Protein AF-A0A939MH43-F1 (afdb_monomer_lite)

Foldseek 3Di:
DPPPQPPFAAPPPRHRFDDKAFPQDLLLFDPVPSPPGDTDGHHPVVSVVVVVVNVVVSVPNLCVDDPVRSVVSVVVVVVVD

Radius of gyration: 15.16 Å; chains: 1; bounding box: 40×24×38 Å

pLDDT: mean 82.96, std 11.9, range [43.88, 96.44]

Structure (mmCIF, N/CA/C/O backbone):
data_AF-A0A939MH43-F1
#
_entry.id   AF-A0A939MH43-F1
#
loop_
_atom_site.group_PDB
_atom_site.id
_atom_site.type_symbol
_atom_site.label_atom_id
_atom_site.label_alt_id
_atom_site.label_comp_id
_atom_site.label_asym_id
_atom_site.label_entity_id
_atom_site.label_seq_id
_atom_site.pdbx_PDB_ins_code
_atom_site.Cartn_x
_atom_site.Cartn_y
_atom_site.Cartn_z
_atom_site.occupancy
_atom_site.B_iso_or_equiv
_atom_site.auth_seq_id
_atom_site.auth_comp_id
_atom_site.auth_asym_id
_atom_site.auth_atom_id
_atom_site.pdbx_PDB_model_num
ATOM 1 N N . MET A 1 1 ? -6.340 11.821 15.831 1.00 49.16 1 MET A N 1
ATOM 2 C CA . MET A 1 1 ? -6.612 10.818 14.774 1.00 49.16 1 MET A CA 1
ATOM 3 C C . MET A 1 1 ? -7.095 11.518 13.509 1.00 49.16 1 MET A C 1
ATOM 5 O O . MET A 1 1 ? -7.910 12.424 13.611 1.00 49.16 1 MET A O 1
ATOM 9 N N . SER A 1 2 ? -6.592 11.149 12.327 1.00 57.62 2 SER A N 1
ATOM 10 C CA . SER A 1 2 ? -7.080 11.706 11.052 1.00 57.62 2 SER A CA 1
ATOM 11 C C . SER A 1 2 ? -8.565 11.372 10.849 1.00 57.62 2 SER A C 1
ATOM 13 O O . SER A 1 2 ? -8.940 10.208 10.993 1.00 57.62 2 SER A O 1
ATOM 15 N N . LYS A 1 3 ? -9.389 12.354 10.436 1.00 66.31 3 LYS A N 1
ATOM 16 C CA . LYS A 1 3 ? -10.819 12.168 10.088 1.00 66.31 3 LYS A CA 1
ATOM 17 C C . LYS A 1 3 ? -11.059 11.042 9.068 1.00 66.31 3 LYS A C 1
ATOM 19 O O . LYS A 1 3 ? -12.171 10.549 8.949 1.00 66.31 3 LYS A O 1
ATOM 24 N N . ARG A 1 4 ? -10.016 10.604 8.348 1.00 66.25 4 ARG A N 1
ATOM 25 C CA . ARG A 1 4 ? -10.077 9.544 7.329 1.00 66.25 4 ARG A CA 1
ATOM 26 C C . ARG A 1 4 ? -10.490 8.166 7.854 1.00 66.25 4 ARG A C 1
ATOM 28 O O . ARG A 1 4 ? -10.910 7.353 7.030 1.00 66.25 4 ARG A O 1
ATOM 35 N N . HIS A 1 5 ? -10.385 7.922 9.161 1.00 68.81 5 HIS A N 1
ATOM 36 C CA . HIS A 1 5 ? -10.609 6.607 9.778 1.00 68.81 5 HIS A CA 1
ATOM 37 C C . HIS A 1 5 ? -11.842 6.552 10.696 1.00 68.81 5 HIS A C 1
ATOM 39 O O . HIS A 1 5 ? -12.190 5.479 11.178 1.00 68.81 5 HIS A O 1
ATOM 45 N N . VAL A 1 6 ? -12.513 7.684 10.943 1.00 73.44 6 VAL A N 1
ATOM 46 C CA . VAL A 1 6 ? -13.679 7.739 11.841 1.00 73.44 6 VAL A CA 1
ATOM 47 C C . VAL A 1 6 ? -14.835 6.944 11.228 1.00 73.44 6 VAL A C 1
ATOM 49 O O . VAL A 1 6 ? -15.184 7.165 10.071 1.00 73.44 6 VAL A O 1
ATOM 52 N N . GLY A 1 7 ? -15.398 6.004 11.996 1.00 80.25 7 GLY A N 1
ATOM 53 C CA . GLY A 1 7 ? -16.524 5.159 11.575 1.00 80.25 7 GLY A CA 1
ATOM 54 C C . GLY A 1 7 ? -16.180 4.062 10.560 1.00 80.25 7 GLY A C 1
ATOM 55 O O . GLY A 1 7 ? -17.086 3.434 10.023 1.00 80.25 7 GLY A O 1
ATOM 56 N N . LYS A 1 8 ? -14.894 3.829 10.270 1.00 90.25 8 LYS A N 1
ATOM 57 C CA . LYS A 1 8 ? -14.449 2.771 9.350 1.00 90.25 8 LYS A CA 1
ATOM 58 C C . LYS A 1 8 ? -13.941 1.549 10.112 1.00 90.25 8 LYS A C 1
ATOM 60 O O . LYS A 1 8 ? -13.521 1.667 11.258 1.00 90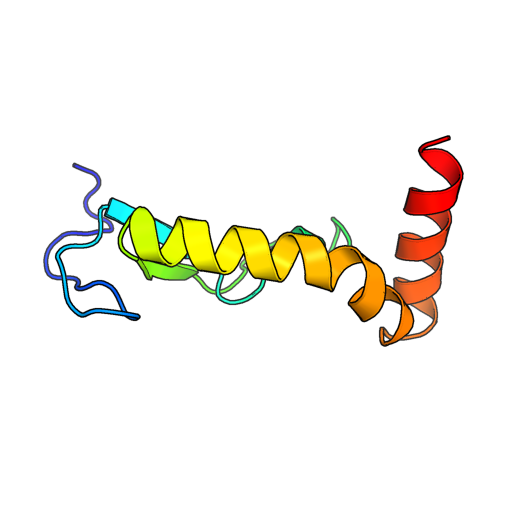.25 8 LYS A O 1
ATOM 65 N N . ILE A 1 9 ? -13.920 0.405 9.433 1.00 95.19 9 ILE A N 1
ATOM 66 C CA . ILE A 1 9 ? -13.337 -0.859 9.904 1.00 95.19 9 ILE A CA 1
ATOM 67 C C . ILE A 1 9 ? -12.198 -1.290 8.977 1.00 95.19 9 ILE A C 1
ATOM 69 O O . ILE A 1 9 ? -12.156 -0.890 7.814 1.00 95.19 9 ILE A O 1
ATOM 73 N N . CYS A 1 10 ? -11.270 -2.099 9.477 1.00 95.25 10 CYS A N 1
ATOM 74 C CA . CYS A 1 10 ? -10.283 -2.784 8.655 1.00 95.25 10 CYS A CA 1
ATOM 75 C C . CYS A 1 10 ? -10.999 -3.721 7.677 1.00 95.25 10 CYS A C 1
ATOM 77 O O . CYS A 1 10 ? -11.730 -4.610 8.113 1.00 95.25 10 CYS A O 1
ATOM 79 N N . VAL A 1 11 ? -10.750 -3.575 6.374 1.00 95.38 11 VAL A N 1
ATOM 80 C CA . VAL A 1 11 ? -11.389 -4.427 5.352 1.00 95.38 11 VAL A CA 1
ATOM 81 C C . VAL A 1 11 ? -10.980 -5.901 5.435 1.00 95.38 11 VAL A C 1
ATOM 83 O O . VAL A 1 11 ? -11.681 -6.756 4.910 1.00 95.38 11 VAL A O 1
ATOM 86 N N . TYR A 1 12 ? -9.859 -6.204 6.095 1.00 94.81 12 TYR A N 1
ATOM 87 C CA . TYR A 1 12 ? -9.307 -7.558 6.172 1.00 94.81 12 TYR A CA 1
ATOM 88 C C . TYR A 1 12 ? -9.777 -8.344 7.398 1.00 94.81 12 TYR A C 1
ATOM 90 O O . TYR A 1 12 ? -9.933 -9.557 7.320 1.00 94.81 12 TYR A O 1
ATOM 98 N N . CYS A 1 13 ? -9.973 -7.679 8.540 1.00 96.44 13 CYS A N 1
ATOM 99 C CA . CYS A 1 13 ? -10.275 -8.359 9.806 1.00 96.44 13 CYS A CA 1
ATOM 100 C C . CYS A 1 13 ? -11.354 -7.683 10.662 1.00 96.44 13 CYS A C 1
ATOM 102 O O . CYS A 1 13 ? -11.632 -8.147 11.762 1.00 96.44 13 CYS A O 1
ATOM 104 N N . GLY A 1 14 ? -11.945 -6.575 10.205 1.00 94.25 14 GLY A N 1
ATOM 105 C CA . GLY A 1 14 ? -13.048 -5.897 10.893 1.00 94.25 14 GLY A CA 1
ATOM 106 C C . GLY A 1 14 ? -12.666 -5.059 12.119 1.00 94.25 14 GLY A C 1
ATOM 107 O O . GLY A 1 14 ? -13.515 -4.350 12.651 1.00 94.25 14 GLY A O 1
ATOM 108 N N . THR A 1 15 ? -11.407 -5.075 12.563 1.00 93.81 15 THR A N 1
ATOM 109 C CA . THR A 1 15 ? -10.950 -4.262 13.706 1.00 93.81 15 THR A CA 1
ATOM 110 C C . THR A 1 15 ? -10.825 -2.775 13.348 1.00 93.81 15 THR A C 1
ATOM 112 O O . THR A 1 15 ? -10.768 -2.433 12.163 1.00 93.81 15 THR A O 1
ATOM 115 N N . PRO A 1 16 ? -10.765 -1.857 14.333 1.00 92.62 16 PRO A N 1
ATOM 116 C CA . PRO A 1 16 ? -10.563 -0.439 14.054 1.00 92.62 16 PRO A CA 1
ATOM 117 C C . PRO A 1 16 ? -9.310 -0.194 13.192 1.00 92.62 16 PRO A C 1
ATOM 119 O O . PRO A 1 16 ? -8.229 -0.705 13.506 1.00 92.62 16 PRO A O 1
ATOM 122 N N . PRO A 1 17 ? -9.421 0.570 12.092 1.00 92.94 17 PRO A N 1
ATOM 123 C CA . PRO A 1 17 ? -8.309 0.806 11.195 1.00 92.94 17 PRO A CA 1
ATOM 124 C C . PRO A 1 17 ? -7.351 1.831 11.802 1.00 92.94 17 PRO A C 1
ATOM 126 O O . PRO A 1 17 ? -7.761 2.811 12.424 1.00 92.94 17 PRO A O 1
ATOM 129 N N . ALA A 1 18 ? -6.063 1.623 11.560 1.00 90.56 18 ALA A N 1
ATOM 130 C CA . ALA A 1 18 ? -4.996 2.540 11.959 1.00 90.56 18 ALA A CA 1
ATOM 131 C C . ALA A 1 18 ? -4.312 3.180 10.743 1.00 90.56 18 ALA A C 1
ATOM 133 O O . ALA A 1 18 ? -3.686 4.234 10.860 1.00 90.56 18 ALA A O 1
ATOM 134 N N . THR A 1 19 ? -4.429 2.544 9.575 1.00 92.19 19 THR A N 1
ATOM 135 C CA . THR A 1 19 ? -3.766 2.938 8.336 1.00 92.19 19 THR A CA 1
ATOM 136 C C . THR A 1 19 ? -4.743 2.937 7.159 1.00 92.19 19 THR A C 1
ATOM 138 O O . THR A 1 19 ? -5.866 2.432 7.233 1.00 92.19 19 THR A O 1
ATOM 141 N N . MET A 1 20 ? -4.288 3.512 6.044 1.00 92.06 20 MET A N 1
ATOM 142 C CA . MET A 1 20 ? -4.908 3.350 4.732 1.00 92.06 20 MET A CA 1
ATOM 143 C C . MET A 1 20 ? -3.964 2.520 3.868 1.00 92.06 20 MET A C 1
ATOM 145 O O . MET A 1 20 ? -2.864 2.976 3.547 1.00 92.06 20 MET A O 1
ATOM 149 N N . ASP A 1 21 ? -4.393 1.322 3.505 1.00 92.94 21 ASP A N 1
ATOM 150 C CA . ASP A 1 21 ? -3.662 0.427 2.616 1.00 92.94 21 ASP A CA 1
ATOM 151 C C . ASP A 1 21 ? -3.971 0.761 1.149 1.00 92.94 21 ASP A C 1
ATOM 153 O O . ASP A 1 21 ? -5.079 1.194 0.826 1.00 92.94 21 ASP A O 1
ATOM 157 N N . HIS A 1 22 ? -2.991 0.587 0.262 1.00 93.50 22 HIS A N 1
ATOM 158 C CA . HIS A 1 22 ? -3.219 0.687 -1.179 1.00 93.50 22 HIS A CA 1
ATOM 159 C C . HIS A 1 22 ? -3.663 -0.683 -1.675 1.00 93.5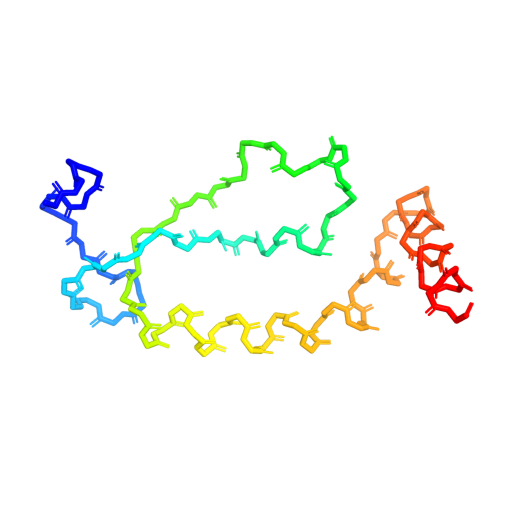0 22 HIS A C 1
ATOM 161 O O . HIS A 1 22 ? -2.903 -1.635 -1.549 1.00 93.50 22 HIS A O 1
ATOM 167 N N . VAL A 1 23 ? -4.848 -0.786 -2.281 1.00 90.88 23 VAL A N 1
ATOM 168 C CA . VAL A 1 23 ? -5.360 -2.081 -2.774 1.00 90.88 23 VAL A CA 1
ATOM 169 C C . VAL A 1 23 ? -4.370 -2.728 -3.748 1.00 90.88 23 VAL A C 1
ATOM 171 O O . VAL A 1 23 ? -4.178 -3.936 -3.719 1.00 90.88 23 VAL A O 1
ATOM 174 N N . LEU A 1 24 ? -3.698 -1.901 -4.555 1.00 87.62 24 LEU A N 1
ATOM 175 C CA . LEU A 1 24 ? -2.539 -2.284 -5.355 1.00 87.62 24 LEU A CA 1
ATOM 176 C C . LEU A 1 24 ? -1.287 -1.605 -4.797 1.00 87.62 24 LEU A C 1
ATOM 178 O O . LEU A 1 24 ? -1.238 -0.370 -4.730 1.00 87.62 24 LEU A O 1
ATOM 182 N N . ALA A 1 25 ? -0.261 -2.386 -4.444 1.00 89.12 25 ALA A N 1
ATOM 183 C CA . ALA A 1 25 ? 1.034 -1.830 -4.072 1.00 89.12 25 ALA A CA 1
ATOM 184 C C . ALA A 1 25 ? 1.566 -0.874 -5.144 1.00 89.12 25 ALA A C 1
ATOM 186 O O . ALA A 1 25 ? 1.591 -1.169 -6.339 1.00 89.12 25 ALA A O 1
ATOM 187 N N . ARG A 1 26 ? 2.085 0.270 -4.693 1.00 88.69 26 ARG A N 1
ATOM 188 C CA . ARG A 1 26 ? 2.684 1.288 -5.570 1.00 88.69 26 ARG A CA 1
ATOM 189 C C . ARG A 1 26 ? 3.836 0.729 -6.403 1.00 88.69 26 ARG A C 1
ATOM 191 O O . ARG A 1 26 ? 4.045 1.178 -7.524 1.00 88.69 26 ARG A O 1
ATOM 198 N N . GLU A 1 27 ? 4.577 -0.227 -5.848 1.00 85.69 27 GLU A N 1
ATOM 199 C CA . GLU A 1 27 ? 5.729 -0.846 -6.506 1.00 85.69 27 GLU A CA 1
ATOM 200 C C . GLU A 1 27 ? 5.349 -1.785 -7.656 1.00 85.69 27 GLU A C 1
ATOM 202 O O . GLU A 1 27 ? 6.186 -2.046 -8.512 1.00 85.69 27 GLU A O 1
ATOM 207 N N . PHE A 1 28 ? 4.083 -2.202 -7.763 1.00 84.81 28 PHE A N 1
ATOM 208 C CA . PHE A 1 28 ? 3.600 -2.920 -8.948 1.00 84.81 28 PHE A CA 1
ATOM 209 C C . PHE A 1 28 ? 3.480 -2.028 -10.183 1.00 84.81 28 PHE A C 1
ATOM 211 O O . PHE A 1 28 ? 3.330 -2.529 -11.294 1.00 84.81 28 PHE A O 1
ATOM 218 N N . LEU A 1 29 ? 3.530 -0.706 -10.006 1.00 83.50 29 LEU A N 1
ATOM 219 C CA . LEU A 1 29 ? 3.279 0.256 -11.067 1.00 83.50 29 LEU A CA 1
ATOM 220 C C . LEU A 1 29 ? 4.499 1.158 -11.301 1.00 83.50 29 LEU A C 1
ATOM 222 O O . LEU A 1 29 ? 5.188 1.561 -10.347 1.00 83.50 29 LEU A O 1
ATOM 226 N N . PRO A 1 30 ? 4.762 1.543 -12.566 1.00 81.06 30 PRO A N 1
ATOM 227 C CA . PRO A 1 30 ? 5.753 2.569 -12.860 1.00 81.06 30 PRO A CA 1
ATOM 228 C C . PRO A 1 30 ? 5.357 3.879 -12.172 1.00 81.06 30 PRO A C 1
ATOM 230 O O . PRO A 1 30 ? 4.175 4.154 -11.978 1.00 81.06 30 PRO A O 1
ATOM 233 N N . ILE A 1 31 ? 6.347 4.704 -11.811 1.00 84.56 31 ILE A N 1
ATOM 234 C CA . ILE A 1 31 ? 6.131 5.941 -11.033 1.00 84.56 31 ILE A CA 1
ATOM 235 C C . ILE A 1 31 ? 5.054 6.839 -11.658 1.00 84.56 31 ILE A C 1
ATOM 237 O O . ILE A 1 31 ? 4.205 7.350 -10.934 1.00 84.56 31 ILE A O 1
ATOM 241 N N . SER A 1 32 ? 5.030 6.943 -12.989 1.00 85.00 32 SER A N 1
ATOM 242 C CA . SER A 1 32 ? 4.048 7.719 -13.759 1.00 85.00 32 SER A CA 1
ATOM 243 C C . SER A 1 32 ? 2.594 7.250 -13.619 1.00 85.00 32 SER A C 1
ATOM 245 O O . SER A 1 32 ? 1.691 7.949 -14.063 1.00 85.00 32 SER A O 1
ATOM 247 N N . ARG A 1 33 ? 2.348 6.074 -13.030 1.00 84.88 33 ARG A N 1
ATOM 248 C CA . ARG A 1 33 ? 1.012 5.495 -12.809 1.00 84.88 33 ARG A CA 1
ATOM 249 C C . ARG A 1 33 ? 0.692 5.253 -11.333 1.00 84.88 33 ARG A C 1
ATOM 251 O O . ARG A 1 33 ? -0.20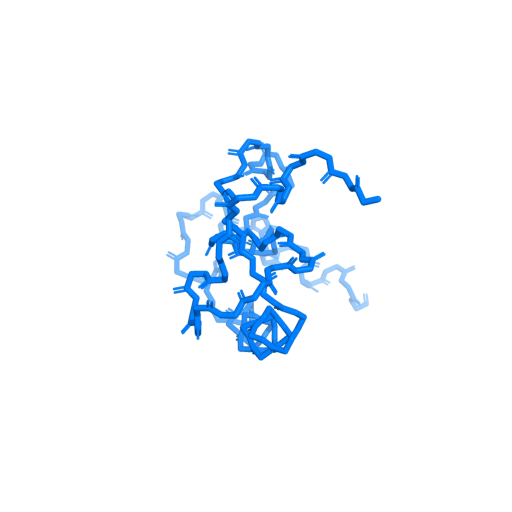9 4.483 -11.019 1.00 84.88 33 ARG A O 1
ATOM 258 N N . ARG A 1 34 ? 1.428 5.882 -10.412 1.00 89.12 34 ARG A N 1
ATOM 259 C CA . ARG A 1 34 ? 1.200 5.735 -8.961 1.00 89.12 34 ARG A CA 1
ATOM 260 C C . ARG A 1 34 ? 0.164 6.710 -8.396 1.00 89.12 34 ARG A C 1
ATOM 262 O O . ARG A 1 34 ? -0.105 6.662 -7.193 1.00 89.12 34 ARG A O 1
ATOM 269 N N . ASP A 1 35 ? -0.394 7.578 -9.230 1.00 89.56 35 ASP A N 1
ATOM 270 C CA . ASP A 1 35 ? -1.373 8.576 -8.813 1.00 89.56 35 ASP A CA 1
ATOM 271 C C . ASP A 1 35 ? -2.764 7.966 -8.639 1.00 89.56 35 ASP A C 1
ATOM 273 O O . ASP A 1 35 ? -3.156 7.044 -9.348 1.00 89.56 35 ASP A O 1
ATOM 277 N N . ASN A 1 36 ? -3.514 8.494 -7.667 1.00 87.50 36 ASN A N 1
ATOM 278 C CA . ASN A 1 36 ? -4.913 8.137 -7.395 1.00 87.50 36 ASN A CA 1
ATOM 279 C C . ASN A 1 36 ? -5.191 6.639 -7.196 1.00 87.50 36 ASN A C 1
ATOM 281 O O . ASN A 1 36 ? -6.304 6.172 -7.433 1.00 87.50 36 ASN A O 1
ATOM 285 N N . LEU A 1 37 ? -4.202 5.886 -6.711 1.00 90.25 37 LEU A N 1
ATOM 286 C CA . LEU A 1 37 ? -4.399 4.473 -6.412 1.00 90.25 37 LEU A CA 1
ATOM 287 C C . LEU A 1 37 ? -5.490 4.278 -5.351 1.00 90.25 37 LEU A C 1
ATOM 289 O O . LEU A 1 37 ? -5.492 5.004 -4.348 1.00 90.25 37 LEU A O 1
ATOM 293 N N . PRO A 1 38 ? -6.389 3.294 -5.541 1.00 91.25 38 PRO A N 1
ATOM 294 C CA . PRO A 1 38 ? -7.468 3.021 -4.606 1.00 91.25 38 PRO A CA 1
ATOM 295 C C . PRO A 1 38 ? -6.901 2.643 -3.238 1.00 91.25 38 PRO A C 1
ATOM 297 O O . PRO A 1 38 ? -5.978 1.830 -3.125 1.00 91.25 38 PRO A O 1
ATOM 300 N N . LYS A 1 39 ? -7.463 3.249 -2.188 1.00 92.94 39 LYS A N 1
ATOM 301 C CA . LYS A 1 39 ? -7.051 3.021 -0.802 1.00 92.94 39 LYS A CA 1
ATOM 302 C C . LYS A 1 39 ? -8.213 2.556 0.045 1.00 92.94 39 LYS A C 1
ATOM 304 O O . LYS A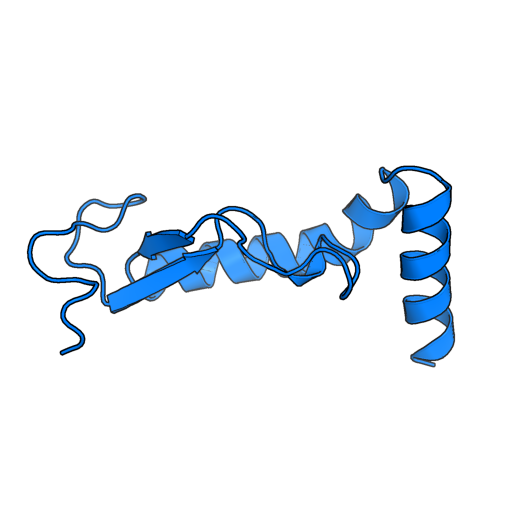 1 39 ? -9.318 3.082 -0.073 1.00 92.94 39 LYS A O 1
ATOM 309 N N . VAL A 1 40 ? -7.923 1.647 0.962 1.00 93.12 40 VAL A N 1
ATOM 310 C CA . VAL A 1 40 ? -8.896 1.057 1.879 1.00 93.12 40 VAL A CA 1
ATOM 311 C C . VAL A 1 40 ? -8.421 1.176 3.327 1.00 93.12 40 VAL A C 1
ATOM 313 O O . VAL A 1 40 ? -7.217 1.185 3.582 1.00 93.12 40 VAL A O 1
ATOM 316 N N . PRO A 1 41 ? -9.340 1.320 4.294 1.00 95.19 41 PRO A N 1
ATOM 317 C CA . PRO A 1 41 ? -8.987 1.302 5.709 1.00 95.19 41 PRO A CA 1
ATOM 318 C C . PRO A 1 41 ? -8.455 -0.079 6.119 1.00 95.19 41 PRO A C 1
ATOM 320 O O . PRO A 1 41 ? -9.079 -1.103 5.841 1.00 95.19 41 PRO A O 1
ATOM 323 N N . ALA A 1 42 ? -7.321 -0.108 6.817 1.00 95.25 42 ALA A N 1
ATOM 324 C CA . ALA A 1 42 ? -6.702 -1.336 7.306 1.00 95.25 42 ALA A CA 1
ATOM 325 C C . ALA A 1 42 ? -6.106 -1.147 8.710 1.00 95.25 42 ALA A C 1
ATOM 327 O O . ALA A 1 42 ? -5.779 -0.036 9.137 1.00 95.25 42 ALA A O 1
ATOM 328 N N . CYS A 1 43 ? -5.970 -2.240 9.457 1.00 95.00 43 CYS A N 1
ATOM 329 C CA . CYS A 1 43 ? -5.164 -2.254 10.674 1.00 95.00 43 CYS A CA 1
ATOM 330 C C . CYS A 1 43 ? -3.679 -2.452 10.319 1.00 95.00 43 CYS A C 1
ATOM 332 O O . CYS A 1 43 ? -3.344 -2.958 9.243 1.00 95.00 43 CYS A O 1
ATOM 334 N N . GLY A 1 44 ? -2.781 -2.077 11.235 1.00 93.88 44 GLY A N 1
ATOM 335 C CA . GLY A 1 44 ? -1.335 -2.179 11.007 1.00 93.88 44 GLY A CA 1
ATOM 336 C C . GLY A 1 44 ? -0.863 -3.611 10.732 1.00 93.88 44 GLY A C 1
ATOM 337 O O . GLY A 1 44 ? -0.044 -3.813 9.842 1.00 93.88 44 GLY A O 1
ATOM 338 N N . ALA A 1 45 ? -1.434 -4.600 11.428 1.00 96.12 45 ALA A N 1
ATOM 339 C CA . ALA A 1 45 ? -1.072 -6.007 11.264 1.00 96.12 45 ALA A CA 1
ATOM 340 C C . ALA A 1 45 ? -1.413 -6.537 9.861 1.00 96.12 45 ALA A C 1
ATOM 342 O O . ALA A 1 45 ? -0.533 -7.035 9.163 1.00 96.12 45 ALA A O 1
ATOM 343 N N . CYS A 1 46 ? -2.663 -6.375 9.407 1.00 96.25 46 CYS A N 1
ATOM 344 C CA . CYS A 1 46 ? -3.083 -6.841 8.082 1.00 96.25 46 CYS A CA 1
ATOM 345 C C . CYS A 1 46 ? -2.352 -6.105 6.955 1.00 96.25 46 CYS A C 1
ATOM 347 O O . CYS A 1 46 ? -1.905 -6.738 6.001 1.00 96.25 46 CYS A O 1
ATOM 349 N N . ASN A 1 47 ? -2.186 -4.784 7.085 1.00 95.00 47 ASN A N 1
ATOM 350 C CA . ASN A 1 47 ? -1.419 -3.992 6.125 1.00 95.00 47 ASN A CA 1
ATOM 351 C C . ASN A 1 47 ? 0.046 -4.464 6.047 1.00 95.00 47 ASN A C 1
ATOM 353 O O . ASN A 1 47 ? 0.597 -4.598 4.959 1.00 95.00 47 ASN A O 1
ATOM 357 N N . GLY A 1 48 ? 0.660 -4.777 7.193 1.00 94.25 48 GLY A N 1
ATOM 358 C CA . GLY A 1 48 ? 2.018 -5.315 7.268 1.00 94.25 48 GLY A CA 1
ATOM 359 C C . GLY A 1 48 ? 2.161 -6.656 6.547 1.00 94.25 48 GLY A C 1
ATOM 360 O O . GLY A 1 48 ? 3.006 -6.779 5.662 1.00 94.25 48 GLY A O 1
ATOM 361 N N . VAL A 1 49 ? 1.291 -7.626 6.854 1.00 95.25 49 VAL A N 1
ATOM 362 C CA . VAL A 1 49 ? 1.292 -8.952 6.203 1.00 95.25 49 VAL A CA 1
ATOM 363 C C . VAL A 1 49 ? 1.136 -8.823 4.688 1.00 95.25 49 VAL A C 1
ATOM 365 O O . VAL A 1 49 ? 1.930 -9.387 3.936 1.00 95.25 49 VAL A O 1
ATOM 368 N N . LYS A 1 50 ? 0.159 -8.030 4.229 1.00 93.69 50 LYS A N 1
ATOM 369 C CA . LYS A 1 50 ? -0.044 -7.780 2.799 1.00 93.69 50 LYS A CA 1
ATOM 370 C C . LYS A 1 50 ? 1.197 -7.163 2.155 1.00 93.69 50 LYS A C 1
ATOM 372 O O . LYS A 1 50 ? 1.654 -7.678 1.141 1.00 93.69 50 LYS A O 1
ATOM 377 N N . SER A 1 51 ? 1.775 -6.123 2.758 1.00 91.06 51 SER A N 1
ATOM 378 C CA . SER A 1 51 ? 2.962 -5.463 2.202 1.00 91.06 51 SER A CA 1
ATOM 379 C C . SER A 1 51 ? 4.164 -6.407 2.060 1.00 91.06 51 SER A C 1
ATOM 381 O O . SER A 1 51 ? 4.919 -6.286 1.097 1.00 91.06 51 SER A O 1
ATOM 383 N N . GLY A 1 52 ? 4.306 -7.391 2.958 1.00 91.12 52 GLY A N 1
ATOM 384 C CA . GLY A 1 52 ? 5.324 -8.439 2.859 1.00 91.12 52 GLY A CA 1
ATOM 385 C C . GLY A 1 52 ? 5.121 -9.349 1.644 1.00 91.12 52 GLY A C 1
ATOM 386 O O . GLY A 1 52 ? 6.055 -9.559 0.870 1.00 91.12 52 GLY A O 1
ATOM 387 N N . HIS A 1 53 ? 3.894 -9.835 1.423 1.00 91.12 53 HIS A N 1
ATOM 388 C CA . HIS A 1 53 ? 3.567 -10.624 0.227 1.00 91.12 53 HIS A CA 1
ATOM 389 C C . HIS A 1 53 ? 3.733 -9.810 -1.060 1.00 91.12 53 HIS A C 1
ATOM 391 O O . HIS A 1 53 ? 4.263 -10.304 -2.054 1.00 91.12 53 HIS A O 1
ATOM 397 N N . GLU A 1 54 ? 3.308 -8.547 -1.045 1.00 90.81 54 GLU A N 1
ATOM 398 C CA . GLU A 1 54 ? 3.432 -7.670 -2.203 1.00 90.81 54 GLU A CA 1
ATOM 399 C C . GLU A 1 54 ? 4.891 -7.381 -2.545 1.00 90.81 54 GLU A C 1
ATOM 401 O O . GLU A 1 54 ? 5.233 -7.376 -3.721 1.00 90.81 54 GLU A O 1
ATOM 406 N N . HIS A 1 55 ? 5.770 -7.222 -1.552 1.00 87.44 55 HIS A N 1
ATOM 407 C CA . HIS A 1 55 ? 7.203 -7.062 -1.791 1.00 87.44 55 HIS A CA 1
ATOM 408 C C . HIS A 1 55 ? 7.774 -8.247 -2.576 1.00 87.44 55 HIS A C 1
ATOM 410 O O . HIS A 1 55 ? 8.443 -8.041 -3.585 1.00 87.44 55 HIS A O 1
ATOM 416 N N . TYR A 1 56 ? 7.449 -9.479 -2.180 1.00 86.50 56 TYR A N 1
ATOM 417 C CA . TYR A 1 56 ? 7.855 -10.668 -2.931 1.00 86.50 56 TYR A CA 1
ATOM 418 C C . TYR A 1 56 ? 7.294 -10.661 -4.360 1.00 86.50 56 TYR A C 1
ATOM 420 O O . TYR A 1 56 ? 8.025 -10.873 -5.326 1.00 86.50 56 TYR A O 1
ATOM 428 N N . LEU A 1 57 ? 6.009 -10.334 -4.515 1.00 86.31 57 LEU A N 1
ATOM 429 C CA . LEU A 1 57 ? 5.356 -10.262 -5.823 1.00 86.31 57 LEU A CA 1
ATOM 430 C C . LEU A 1 57 ? 5.956 -9.197 -6.746 1.00 86.31 57 LEU A C 1
ATOM 432 O O . LEU A 1 57 ? 5.868 -9.350 -7.968 1.00 86.31 57 LEU A O 1
ATOM 436 N N . THR A 1 58 ? 6.603 -8.155 -6.207 1.00 82.81 58 THR A N 1
ATOM 437 C CA . THR A 1 58 ? 7.317 -7.196 -7.057 1.00 82.81 58 THR A CA 1
ATOM 438 C C . THR A 1 58 ? 8.405 -7.879 -7.871 1.00 82.81 58 THR A C 1
ATOM 440 O O . THR A 1 58 ? 8.599 -7.461 -8.995 1.00 82.81 58 THR A O 1
ATOM 443 N N . ALA A 1 59 ? 9.033 -8.962 -7.401 1.00 80.00 59 ALA A N 1
ATOM 444 C CA . ALA A 1 59 ? 10.076 -9.671 -8.146 1.00 80.00 59 ALA A CA 1
ATOM 445 C C . ALA A 1 59 ? 9.559 -10.462 -9.365 1.00 80.00 59 ALA A C 1
ATOM 447 O O . ALA A 1 59 ? 10.349 -10.862 -10.217 1.00 80.00 59 ALA A O 1
ATOM 448 N N . VAL A 1 60 ? 8.246 -10.685 -9.479 1.00 79.19 60 VAL A N 1
ATOM 449 C CA . VAL A 1 60 ? 7.670 -11.552 -10.523 1.00 79.19 60 VAL A CA 1
ATOM 450 C C . VAL A 1 60 ? 6.710 -10.785 -11.431 1.00 79.19 60 VAL A C 1
ATOM 452 O O . VAL A 1 60 ? 6.780 -10.896 -12.655 1.00 79.19 60 VAL A O 1
ATOM 455 N N . LEU A 1 61 ? 5.827 -9.966 -10.854 1.00 75.88 61 LEU A N 1
ATOM 456 C CA . LEU A 1 61 ? 4.738 -9.309 -11.585 1.00 75.88 61 LEU A CA 1
ATOM 457 C C . LEU A 1 61 ? 5.169 -8.341 -12.703 1.00 75.88 61 LEU A C 1
ATOM 459 O O . LEU A 1 61 ? 4.462 -8.280 -13.709 1.00 75.88 61 LEU A O 1
ATOM 463 N N . PRO A 1 62 ? 6.293 -7.605 -12.621 1.00 70.56 62 PRO A N 1
ATOM 464 C CA . PRO A 1 62 ? 6.701 -6.705 -13.698 1.00 70.56 62 PRO A CA 1
ATOM 465 C C . PRO A 1 62 ? 7.004 -7.403 -15.026 1.00 70.56 62 PRO A C 1
ATOM 467 O O . PRO A 1 62 ? 6.947 -6.754 -16.070 1.00 70.56 62 PRO A O 1
ATOM 470 N N . LEU A 1 63 ? 7.273 -8.713 -15.002 1.00 64.81 63 LEU A N 1
ATOM 471 C CA . LEU A 1 63 ? 7.446 -9.535 -16.203 1.00 64.81 63 LEU A CA 1
ATOM 472 C C . LEU A 1 63 ? 6.112 -9.847 -16.900 1.00 64.81 63 LEU A C 1
ATOM 474 O O . LEU A 1 63 ? 6.100 -10.135 -18.092 1.00 64.81 63 LEU A O 1
ATOM 478 N N . ALA A 1 64 ? 4.995 -9.752 -16.176 1.00 66.31 64 ALA A N 1
ATOM 479 C CA . ALA A 1 64 ? 3.643 -9.964 -16.692 1.00 66.31 64 ALA A CA 1
ATOM 480 C C . ALA A 1 64 ? 2.953 -8.660 -17.147 1.00 66.31 64 ALA A C 1
ATOM 482 O O . ALA A 1 64 ? 1.790 -8.677 -17.549 1.00 66.31 64 ALA A O 1
ATOM 483 N N . GLY A 1 65 ? 3.639 -7.514 -17.065 1.00 71.00 65 GLY A N 1
ATOM 484 C CA . GLY A 1 65 ? 3.109 -6.223 -17.502 1.00 71.00 65 GLY A CA 1
ATOM 485 C C . GLY A 1 65 ? 3.120 -6.044 -19.024 1.00 71.00 65 GLY A C 1
ATOM 486 O O . GLY A 1 65 ? 3.818 -6.743 -19.755 1.00 71.00 65 GLY A O 1
ATOM 487 N N . ASN A 1 66 ? 2.390 -5.039 -19.516 1.00 73.31 66 ASN A N 1
ATOM 488 C CA . ASN A 1 66 ? 2.462 -4.642 -20.926 1.00 73.31 66 ASN A CA 1
ATOM 489 C C . ASN A 1 66 ? 3.912 -4.338 -21.322 1.00 73.31 66 ASN A C 1
ATOM 491 O O . ASN A 1 66 ? 4.612 -3.652 -20.581 1.00 73.31 66 ASN A O 1
ATOM 495 N N . HIS A 1 67 ? 4.342 -4.777 -22.511 1.00 74.62 67 HIS A N 1
ATOM 496 C CA . HIS A 1 67 ? 5.750 -4.744 -22.939 1.00 74.62 67 HIS A CA 1
ATOM 497 C C . HIS A 1 67 ? 6.458 -3.395 -22.687 1.00 74.62 67 HIS A C 1
ATOM 499 O O . HIS A 1 67 ? 7.587 -3.362 -22.199 1.00 74.62 67 HIS A O 1
ATOM 505 N N . ARG A 1 68 ? 5.767 -2.272 -22.934 1.00 73.88 68 ARG A N 1
ATOM 506 C CA . ARG A 1 68 ? 6.281 -0.910 -22.692 1.00 73.88 68 ARG A CA 1
ATOM 507 C C . ARG A 1 68 ? 6.566 -0.621 -21.213 1.00 73.88 68 ARG A C 1
ATOM 509 O O . ARG A 1 68 ? 7.578 -0.001 -20.900 1.00 73.88 68 ARG A O 1
ATOM 516 N N . ASP A 1 69 ? 5.692 -1.076 -20.321 1.00 72.00 69 ASP A N 1
ATOM 517 C CA . ASP A 1 69 ? 5.823 -0.886 -18.873 1.00 72.00 69 ASP A CA 1
ATOM 518 C C . ASP A 1 69 ? 6.790 -1.923 -18.266 1.00 72.00 69 ASP A C 1
ATOM 520 O O . ASP A 1 69 ? 7.582 -1.589 -17.384 1.00 72.00 69 ASP A O 1
ATOM 524 N N . GLY A 1 70 ? 6.800 -3.153 -18.795 1.00 69.25 70 GLY A N 1
ATOM 525 C CA . GLY A 1 70 ? 7.738 -4.213 -18.409 1.00 69.25 70 GLY A CA 1
ATOM 526 C C . GLY A 1 70 ? 9.200 -3.840 -18.678 1.00 69.25 70 GLY A C 1
ATOM 527 O O . GLY A 1 70 ? 10.050 -4.017 -17.806 1.00 69.25 70 GLY A O 1
ATOM 528 N N . LEU A 1 71 ? 9.496 -3.216 -19.828 1.00 73.25 71 LEU A N 1
ATOM 529 C CA . LEU A 1 71 ? 10.836 -2.694 -20.143 1.00 73.25 71 LEU A CA 1
ATOM 530 C C . LEU A 1 71 ? 11.302 -1.621 -19.148 1.00 73.25 71 LEU A C 1
ATOM 532 O O . LEU A 1 71 ? 12.467 -1.615 -18.746 1.00 73.25 71 LEU A O 1
ATOM 536 N N . ALA A 1 72 ? 10.408 -0.717 -18.735 1.00 72.06 72 ALA A N 1
ATOM 537 C CA . ALA A 1 72 ? 10.732 0.332 -17.768 1.00 72.06 72 ALA A CA 1
ATOM 538 C C . ALA A 1 72 ? 11.027 -0.245 -16.373 1.00 72.06 72 ALA A C 1
ATOM 540 O O . ALA A 1 72 ? 11.930 0.234 -15.683 1.00 72.06 72 ALA A O 1
ATOM 541 N N . SER A 1 73 ? 10.290 -1.280 -15.966 1.00 70.06 73 SER A N 1
ATOM 542 C CA . SER A 1 73 ? 10.529 -1.995 -14.711 1.00 70.06 73 SER A CA 1
ATOM 543 C C . SER A 1 73 ? 11.832 -2.796 -14.746 1.00 70.06 73 SER A C 1
ATOM 545 O O . SER A 1 73 ? 12.635 -2.678 -13.825 1.00 70.06 73 SER A O 1
ATOM 547 N N . CYS A 1 74 ? 12.093 -3.520 -15.837 1.00 71.06 74 CYS A N 1
ATOM 548 C CA . CYS A 1 74 ? 13.310 -4.313 -16.013 1.00 71.06 74 CYS A CA 1
ATOM 549 C C . CYS A 1 74 ? 14.573 -3.434 -16.045 1.00 71.06 74 CYS A C 1
ATOM 551 O O . CYS A 1 74 ? 15.530 -3.705 -15.324 1.00 71.06 74 CYS A O 1
ATOM 553 N N . ARG A 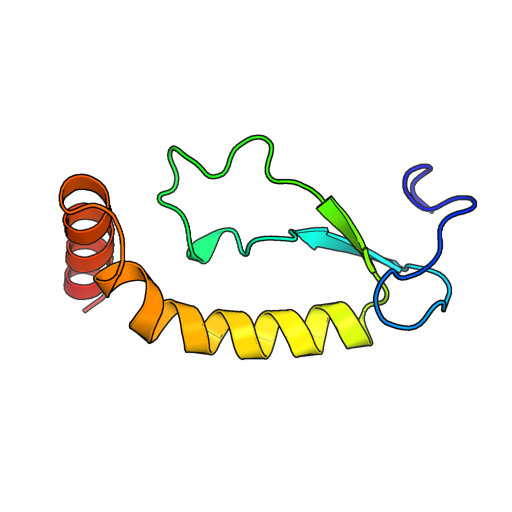1 75 ? 14.554 -2.303 -16.773 1.00 74.31 75 ARG A N 1
ATOM 554 C CA . ARG A 1 75 ? 15.659 -1.322 -16.738 1.00 74.31 75 ARG A CA 1
ATOM 555 C C . ARG A 1 75 ? 15.937 -0.818 -15.327 1.00 74.31 75 ARG A C 1
ATOM 557 O O . ARG A 1 75 ? 17.093 -0.718 -14.938 1.00 74.31 75 ARG A O 1
ATOM 564 N N . ARG A 1 76 ? 14.889 -0.514 -14.554 1.00 72.94 76 ARG A N 1
ATOM 565 C CA . ARG A 1 76 ? 15.029 -0.041 -13.170 1.00 72.94 76 ARG A CA 1
ATOM 566 C C . ARG A 1 76 ? 15.698 -1.081 -12.268 1.00 72.94 76 ARG A C 1
ATOM 568 O O . ARG A 1 76 ? 16.368 -0.681 -11.326 1.00 72.94 76 ARG A O 1
ATOM 575 N N . TRP A 1 77 ? 15.511 -2.373 -12.529 1.00 71.56 77 TRP A N 1
ATOM 576 C CA . TRP A 1 77 ? 16.184 -3.439 -11.782 1.00 71.56 77 TRP A CA 1
ATOM 577 C C . TRP A 1 77 ? 17.649 -3.558 -12.155 1.00 71.56 77 TRP A C 1
ATOM 579 O O . TRP A 1 77 ? 18.487 -3.522 -11.270 1.00 71.56 77 TRP A O 1
ATOM 589 N N . LEU A 1 78 ? 17.953 -3.583 -13.452 1.00 69.69 78 LEU A N 1
ATOM 590 C CA . LEU A 1 78 ? 19.330 -3.670 -13.947 1.00 69.69 78 LEU A CA 1
ATOM 591 C C . LEU A 1 78 ? 20.185 -2.440 -13.595 1.00 69.69 78 LEU A C 1
ATOM 593 O O . LEU A 1 78 ? 21.401 -2.507 -13.655 1.00 69.69 78 LEU A O 1
ATOM 597 N N . SER A 1 79 ? 19.557 -1.307 -13.262 1.00 69.94 79 SER A N 1
ATOM 598 C CA . SER A 1 79 ? 20.247 -0.069 -12.858 1.00 69.94 79 SER A CA 1
ATOM 599 C C . SER A 1 79 ? 20.418 0.065 -11.338 1.00 69.94 79 SER A C 1
ATOM 601 O O . SER A 1 79 ? 20.805 1.133 -10.867 1.00 69.94 79 SER A O 1
ATOM 603 N N . ARG A 1 80 ? 20.001 -0.943 -10.561 1.00 59.72 80 ARG A N 1
ATOM 60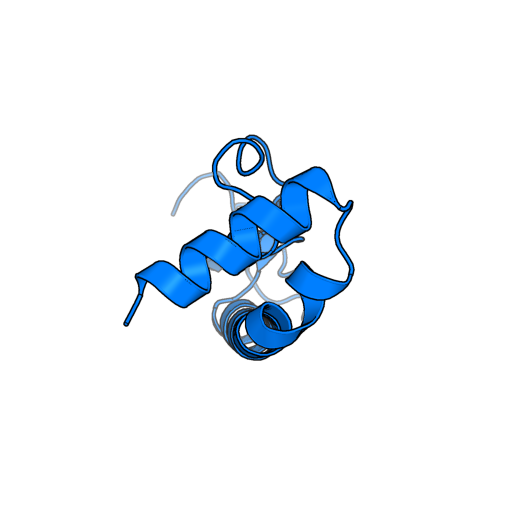4 C CA . ARG A 1 80 ? 20.147 -0.975 -9.097 1.00 59.72 80 ARG A CA 1
ATOM 605 C C . ARG A 1 80 ? 21.379 -1.766 -8.633 1.00 59.72 80 ARG A C 1
ATOM 607 O O . ARG A 1 80 ? 21.573 -1.830 -7.421 1.00 59.72 80 ARG A O 1
ATOM 614 N N . ASP A 1 81 ? 22.169 -2.292 -9.572 1.00 43.88 81 ASP A N 1
ATOM 615 C CA . ASP A 1 81 ? 23.498 -2.886 -9.362 1.00 43.88 81 ASP A CA 1
ATOM 616 C C . ASP A 1 81 ? 24.617 -1.859 -9.599 1.00 43.88 81 ASP A C 1
ATOM 618 O O . ASP A 1 81 ? 24.495 -1.058 -10.560 1.00 43.88 81 ASP A O 1
#

Secondary structure (DSSP, 8-state):
--GGGTT---TTT-SPP-EEEESS-GGGS-GGG-TT--EEEE-HHHHHHHHHHHHHHHTTGGGGS-HHHHHHHHHHHHT--

Organism: NCBI:txid2823807

Sequence (81 aa):
MSKRHVGKICVYCGTPPATMDHVLAREFLPISRRDNLPKVPACGACNGVKSGHEHYLTAVLPLAGNHRDGLASCRRWLSRD